Protein AF-A0A535RZA8-F1 (afdb_monomer_lite)

Radius of gyration: 15.39 Å; chains: 1; bounding box: 40×24×44 Å

Foldseek 3Di:
DQLVVLVVLLVVLVVVVVQQLSVLLNVLSVLVSVQCVVVVNAFEDEPVQCVLQVPPDPDDPRYDYDNDGDLQTFDDQDPPPGTDGPSVVSNVVSVVRNVVVCVVDDD

Secondary structure (DSSP, 8-state):
-HHHHHHHHHHHHHHTTTSTTHHHHHHHHHHHHHHHHHTTTSEEE-HHHHHHTT--S---TTEEE-SS--TTSEEEEETTTEEEEHHHHHHH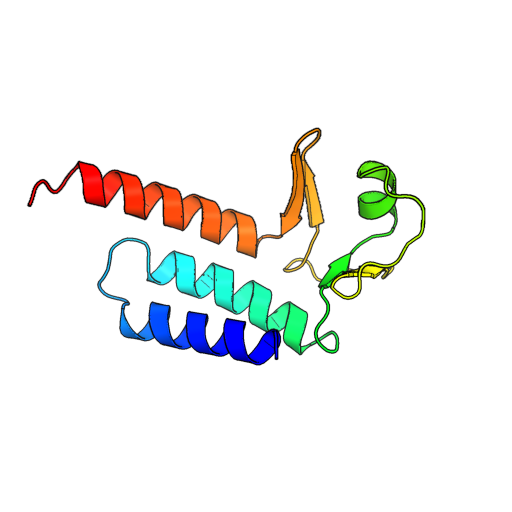HHHHHHHHHHHHS--

Structure (mmCIF, N/CA/C/O backbone):
data_AF-A0A535RZA8-F1
#
_entry.id   AF-A0A535RZA8-F1
#
loop_
_atom_site.group_PDB
_atom_site.id
_atom_site.type_symbol
_atom_site.label_atom_id
_atom_site.label_alt_id
_atom_site.label_comp_id
_atom_site.label_asym_id
_atom_site.label_entity_id
_atom_site.label_seq_id
_atom_site.pdbx_PDB_ins_code
_atom_site.Cartn_x
_atom_site.Cartn_y
_atom_site.Cartn_z
_atom_site.occupancy
_atom_site.B_iso_or_equiv
_atom_site.auth_seq_id
_atom_site.auth_comp_id
_atom_site.auth_asym_id
_atom_site.auth_atom_id
_atom_site.pdbx_PDB_model_num
ATOM 1 N N . MET A 1 1 ? 0.852 -15.019 -9.277 1.00 71.50 1 MET A N 1
ATOM 2 C CA . MET A 1 1 ? 0.323 -15.219 -7.904 1.00 71.50 1 MET A CA 1
ATOM 3 C C . MET A 1 1 ? 0.211 -13.919 -7.110 1.00 71.50 1 MET A C 1
ATOM 5 O O . MET A 1 1 ? -0.775 -13.764 -6.404 1.00 71.50 1 MET A O 1
ATOM 9 N N . TYR A 1 2 ? 1.139 -12.968 -7.267 1.00 79.62 2 TYR A N 1
ATOM 10 C CA . TYR A 1 2 ? 1.151 -11.706 -6.514 1.00 79.62 2 TYR A CA 1
ATOM 11 C C . TYR A 1 2 ? -0.119 -10.836 -6.663 1.00 79.62 2 TYR A C 1
ATOM 13 O O . TYR A 1 2 ? -0.739 -10.459 -5.669 1.00 79.62 2 TYR A O 1
ATOM 21 N N . VAL A 1 3 ? -0.596 -10.607 -7.891 1.00 83.69 3 VAL A N 1
ATOM 22 C CA . VAL A 1 3 ? -1.845 -9.850 -8.133 1.00 83.69 3 VAL A CA 1
ATOM 23 C C . VAL A 1 3 ? -3.056 -10.510 -7.465 1.00 83.69 3 VAL A C 1
ATOM 25 O O . VAL A 1 3 ? -3.903 -9.831 -6.893 1.00 83.69 3 VAL A O 1
ATOM 28 N N . PHE A 1 4 ? -3.116 -11.844 -7.475 1.00 87.12 4 PHE A N 1
ATOM 29 C CA . PHE A 1 4 ? -4.203 -12.584 -6.835 1.00 87.12 4 PHE A CA 1
ATOM 30 C C . PHE A 1 4 ? -4.192 -12.415 -5.309 1.00 87.12 4 PHE A C 1
ATOM 32 O O . PHE A 1 4 ? -5.247 -12.212 -4.715 1.00 87.12 4 PHE A O 1
ATOM 39 N N . SER A 1 5 ? -3.017 -12.417 -4.669 1.00 88.31 5 SER A N 1
ATOM 40 C CA . SER A 1 5 ? -2.924 -12.111 -3.235 1.00 88.31 5 SER A CA 1
ATOM 41 C C . SER A 1 5 ? -3.364 -10.684 -2.904 1.00 88.31 5 SER A C 1
ATOM 43 O O . SER A 1 5 ? -4.073 -10.490 -1.919 1.00 88.31 5 SER A O 1
ATOM 45 N N . LEU A 1 6 ? -3.016 -9.698 -3.740 1.00 88.88 6 LEU A N 1
ATOM 46 C CA . LEU A 1 6 ? -3.479 -8.320 -3.557 1.00 88.88 6 LEU A CA 1
ATOM 47 C C . LEU A 1 6 ? -5.001 -8.229 -3.699 1.00 88.88 6 LEU A C 1
ATOM 49 O O . LEU A 1 6 ? -5.659 -7.622 -2.860 1.00 88.88 6 LEU A O 1
ATOM 53 N N . PHE A 1 7 ? -5.575 -8.903 -4.697 1.00 91.31 7 PHE A N 1
ATOM 54 C CA . PHE A 1 7 ? -7.024 -8.978 -4.871 1.00 91.31 7 PHE A CA 1
ATOM 55 C C . PHE A 1 7 ? -7.727 -9.578 -3.644 1.00 91.31 7 PHE A C 1
ATOM 57 O O . PHE A 1 7 ? -8.696 -9.004 -3.149 1.00 91.31 7 PHE A O 1
ATOM 64 N N . LEU A 1 8 ? -7.219 -10.690 -3.102 1.00 94.00 8 LEU A N 1
ATOM 65 C CA . LEU A 1 8 ? -7.777 -11.292 -1.888 1.00 94.00 8 LEU A CA 1
ATOM 66 C C . LEU A 1 8 ? -7.698 -10.349 -0.680 1.00 94.00 8 LEU A C 1
ATOM 68 O O . LEU A 1 8 ? -8.639 -10.302 0.109 1.00 94.00 8 LEU A O 1
ATOM 72 N N . LEU A 1 9 ? -6.621 -9.569 -0.547 1.00 92.19 9 LEU A N 1
ATOM 73 C CA . LEU A 1 9 ? -6.490 -8.561 0.508 1.00 92.19 9 LEU A CA 1
ATOM 74 C C . LEU A 1 9 ? -7.491 -7.410 0.346 1.00 92.19 9 LEU A C 1
ATOM 76 O O . LEU A 1 9 ? -8.077 -6.976 1.341 1.00 92.19 9 LEU A O 1
ATOM 80 N N . VAL A 1 10 ? -7.737 -6.949 -0.885 1.00 93.44 10 VAL A N 1
ATOM 81 C CA . VAL A 1 10 ? -8.791 -5.959 -1.166 1.00 93.44 10 VAL A CA 1
ATOM 82 C C . VAL A 1 10 ? -10.148 -6.517 -0.753 1.00 93.44 10 VAL A C 1
ATOM 84 O O . VAL A 1 10 ? -10.870 -5.863 -0.011 1.00 93.44 10 VAL A O 1
ATOM 87 N N . VAL A 1 11 ? -10.483 -7.745 -1.161 1.00 95.19 11 VAL A N 1
ATOM 88 C CA . VAL A 1 11 ? -11.760 -8.379 -0.792 1.00 95.19 11 VAL A CA 1
ATOM 89 C C . VAL A 1 11 ? -11.880 -8.523 0.724 1.00 95.19 11 VAL A C 1
ATOM 91 O O . VAL A 1 11 ? -12.914 -8.188 1.295 1.00 95.19 11 VAL A O 1
ATOM 94 N N . PHE A 1 12 ? -10.824 -8.981 1.394 1.00 95.44 12 PHE A N 1
ATOM 95 C CA . PHE A 1 12 ? -10.822 -9.153 2.842 1.00 95.44 12 PHE A CA 1
ATOM 96 C C . PHE A 1 12 ? -11.051 -7.828 3.580 1.00 95.44 12 PHE A C 1
ATOM 98 O O . PHE A 1 12 ? -11.924 -7.748 4.445 1.00 95.44 12 PHE A O 1
ATOM 105 N N . THR A 1 13 ? -10.298 -6.782 3.236 1.00 94.00 13 THR A N 1
ATOM 106 C CA . THR A 1 13 ? -10.435 -5.459 3.869 1.00 94.00 13 THR A CA 1
ATOM 107 C C . THR A 1 13 ? -11.781 -4.815 3.544 1.00 94.00 13 THR A C 1
ATOM 109 O O . THR A 1 13 ? -12.413 -4.242 4.432 1.00 94.00 13 THR A O 1
ATOM 112 N N . PHE A 1 14 ? -12.289 -5.031 2.329 1.00 95.31 14 PHE A N 1
ATOM 113 C CA . PHE A 1 14 ? -13.608 -4.580 1.906 1.00 95.31 14 PHE A CA 1
ATOM 114 C C . PHE A 1 14 ? -14.748 -5.248 2.685 1.00 95.31 14 PHE A C 1
ATOM 116 O O . PHE A 1 14 ? -15.645 -4.572 3.178 1.00 95.31 14 PHE A O 1
ATOM 123 N N . VAL A 1 15 ? -14.711 -6.572 2.865 1.00 96.81 15 VAL A N 1
ATOM 124 C CA . VAL A 1 15 ? -15.713 -7.295 3.671 1.00 96.81 15 VAL A CA 1
ATOM 125 C C . VAL A 1 15 ? -15.681 -6.839 5.136 1.00 96.81 15 VAL A C 1
ATOM 127 O O . VAL A 1 15 ? -16.714 -6.806 5.805 1.00 96.81 15 VAL A O 1
ATOM 130 N N . ASN A 1 16 ? -14.515 -6.410 5.621 1.00 93.75 16 ASN A N 1
ATOM 131 C CA . ASN A 1 16 ? -14.315 -5.887 6.971 1.00 93.75 16 ASN A CA 1
ATOM 132 C C . ASN A 1 16 ? -14.460 -4.356 7.067 1.00 93.75 16 ASN A C 1
ATOM 134 O O . ASN A 1 16 ? -13.926 -3.758 7.997 1.00 93.75 16 ASN A O 1
ATOM 138 N N . TRP A 1 17 ? -15.224 -3.705 6.178 1.00 93.50 17 TRP A N 1
ATOM 139 C CA . TRP A 1 17 ? -15.351 -2.235 6.105 1.00 93.50 17 TRP A CA 1
ATOM 140 C C . TRP A 1 17 ? -15.722 -1.530 7.422 1.00 93.50 17 TRP A C 1
ATOM 142 O O . TRP A 1 17 ? -15.445 -0.347 7.601 1.00 93.50 17 TRP A O 1
ATOM 152 N N . LYS A 1 18 ? -16.379 -2.240 8.348 1.00 91.00 18 LYS A N 1
ATOM 153 C CA . LYS A 1 18 ? -16.779 -1.713 9.664 1.00 91.00 18 LYS A CA 1
ATOM 154 C C . LYS A 1 18 ? -15.630 -1.647 10.676 1.00 91.00 18 LYS A C 1
ATOM 156 O O . LYS A 1 18 ? -15.790 -1.019 11.718 1.00 91.00 18 LYS A O 1
ATOM 161 N N . VAL A 1 19 ? -14.509 -2.314 10.409 1.00 89.75 19 VAL A N 1
ATOM 162 C CA . VAL A 1 19 ? -13.321 -2.261 11.263 1.00 89.75 19 VAL A CA 1
ATOM 163 C C . VAL A 1 19 ? -12.649 -0.894 11.080 1.00 89.75 19 VAL A C 1
ATOM 165 O O . VAL A 1 19 ? -12.495 -0.445 9.938 1.00 89.75 19 VAL A O 1
ATOM 168 N N . PRO A 1 20 ? -12.230 -0.217 12.166 1.00 87.75 20 PRO A N 1
ATOM 169 C CA . PRO A 1 20 ? -11.479 1.028 12.062 1.00 87.75 20 PRO A CA 1
ATOM 170 C C . PRO A 1 20 ? -10.287 0.881 11.112 1.00 87.75 20 PRO A C 1
ATOM 172 O O . PRO A 1 20 ? -9.597 -0.134 11.124 1.00 87.75 20 PRO A O 1
ATOM 175 N N . ALA A 1 21 ? -10.070 1.891 10.270 1.00 91.19 21 ALA A N 1
ATOM 176 C CA . ALA A 1 21 ? -9.052 1.926 9.217 1.00 91.19 21 ALA A CA 1
ATOM 177 C C . ALA A 1 21 ? -9.213 0.958 8.027 1.00 91.19 21 ALA A C 1
ATOM 179 O O . ALA A 1 21 ? -8.509 1.138 7.032 1.00 91.19 21 ALA A O 1
ATOM 180 N N . ALA A 1 22 ? -10.152 0.003 8.047 1.00 90.62 22 ALA A N 1
ATOM 181 C CA . ALA A 1 22 ? -10.374 -0.904 6.915 1.00 90.62 22 ALA A CA 1
ATOM 182 C C . ALA A 1 22 ? -10.724 -0.186 5.594 1.00 90.62 22 ALA A C 1
ATOM 184 O O . ALA A 1 22 ? -10.174 -0.583 4.565 1.00 90.62 22 ALA A O 1
ATOM 185 N N . PRO A 1 23 ? -11.529 0.898 5.572 1.00 93.06 23 PRO A N 1
ATOM 186 C CA . PRO A 1 23 ? -11.762 1.667 4.347 1.00 93.06 23 PRO A CA 1
ATOM 187 C C . PRO A 1 23 ? -10.475 2.249 3.750 1.00 93.06 23 PRO A C 1
ATOM 189 O O . PRO A 1 23 ? -10.234 2.144 2.550 1.00 93.06 23 PRO A O 1
ATOM 192 N N . LEU A 1 24 ? -9.618 2.821 4.601 1.00 92.88 24 LEU A N 1
ATOM 193 C CA . LEU A 1 24 ? -8.366 3.444 4.175 1.00 92.88 24 LEU A CA 1
ATOM 194 C C . LEU A 1 24 ? -7.352 2.395 3.704 1.00 92.88 24 LEU A C 1
ATOM 196 O O . LEU A 1 24 ? -6.714 2.579 2.669 1.00 92.88 24 LEU A O 1
ATOM 200 N N . ALA A 1 25 ? -7.270 1.265 4.412 1.00 92.31 25 ALA A N 1
ATOM 201 C CA . ALA A 1 25 ? -6.469 0.122 3.994 1.00 92.31 25 ALA A CA 1
ATOM 202 C C . ALA A 1 25 ? -6.953 -0.433 2.647 1.00 92.31 25 ALA A C 1
ATOM 204 O O . ALA A 1 25 ? -6.134 -0.692 1.770 1.00 92.31 25 ALA A O 1
ATOM 205 N N . THR A 1 26 ? -8.271 -0.551 2.449 1.00 93.31 26 THR A N 1
ATOM 206 C CA . THR A 1 26 ? -8.846 -1.022 1.181 1.00 93.31 26 THR A CA 1
ATOM 207 C C . THR A 1 26 ? -8.437 -0.108 0.030 1.00 93.31 26 THR A C 1
ATOM 209 O O . THR A 1 26 ? -8.014 -0.605 -1.007 1.00 93.31 26 THR A O 1
ATOM 212 N N . LEU A 1 27 ? -8.507 1.217 0.211 1.00 92.06 27 LEU A N 1
ATOM 213 C CA . LEU A 1 27 ? -8.085 2.182 -0.810 1.00 92.06 27 LEU A CA 1
ATOM 214 C C . LEU A 1 27 ? -6.589 2.071 -1.133 1.00 92.06 27 LEU A C 1
ATOM 216 O O . LEU A 1 27 ? -6.228 2.045 -2.309 1.00 92.06 27 LEU A O 1
ATOM 220 N N . GLY A 1 28 ? -5.728 1.956 -0.117 1.00 90.25 28 GLY A N 1
ATOM 221 C CA . GLY A 1 28 ? -4.285 1.790 -0.318 1.00 90.25 28 GLY A CA 1
ATOM 222 C C . GLY A 1 28 ? -3.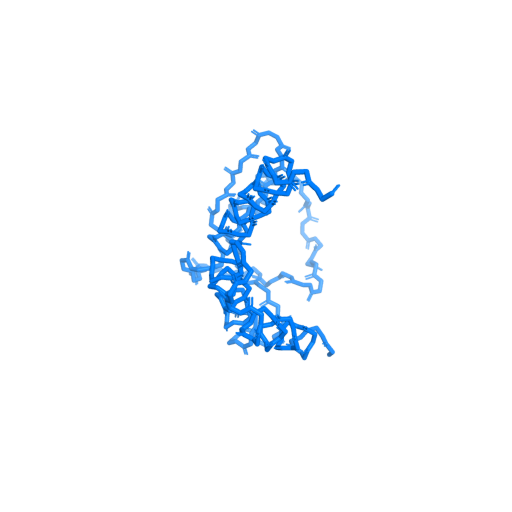937 0.500 -1.065 1.00 90.25 28 GLY A C 1
ATOM 223 O O . GLY A 1 28 ? -3.234 0.533 -2.074 1.00 90.25 28 GLY A O 1
ATOM 224 N N . ILE A 1 29 ? -4.504 -0.632 -0.636 1.00 90.81 29 ILE A N 1
ATOM 225 C CA . ILE A 1 29 ? -4.271 -1.938 -1.272 1.00 90.81 29 ILE A CA 1
ATOM 226 C C . ILE A 1 29 ? -4.854 -1.955 -2.687 1.00 90.81 29 ILE A C 1
ATOM 228 O O . ILE A 1 29 ? -4.203 -2.456 -3.598 1.00 90.81 29 ILE A O 1
ATOM 232 N N . ALA A 1 30 ? -6.052 -1.401 -2.895 1.00 91.06 30 ALA A N 1
ATOM 233 C CA . ALA A 1 30 ? -6.684 -1.349 -4.211 1.00 91.06 30 ALA A CA 1
ATOM 234 C C . ALA A 1 30 ? -5.887 -0.482 -5.193 1.00 91.06 30 ALA A C 1
ATOM 236 O O . ALA A 1 30 ? -5.746 -0.869 -6.351 1.00 91.06 30 ALA A O 1
ATOM 237 N N . SER A 1 31 ? -5.321 0.637 -4.730 1.00 87.75 31 SER A N 1
ATOM 238 C CA . SER A 1 31 ? -4.407 1.467 -5.522 1.00 87.75 31 SER A CA 1
ATOM 239 C C . SER A 1 31 ? -3.197 0.655 -5.992 1.00 87.75 31 SER A C 1
ATOM 241 O O . SER A 1 31 ? -2.932 0.584 -7.192 1.00 87.75 31 SER A O 1
ATOM 243 N N . ASN A 1 32 ? -2.518 -0.039 -5.073 1.00 87.31 32 ASN A N 1
ATOM 244 C CA . ASN A 1 32 ? -1.355 -0.865 -5.412 1.00 87.31 32 ASN A CA 1
ATOM 245 C C . ASN A 1 32 ? -1.739 -2.031 -6.333 1.00 87.31 32 ASN A C 1
ATOM 247 O O . ASN A 1 32 ? -1.071 -2.287 -7.332 1.00 87.31 32 ASN A O 1
ATOM 251 N N . ALA A 1 33 ? -2.854 -2.705 -6.047 1.00 86.12 33 ALA A N 1
ATOM 252 C CA . ALA A 1 33 ? -3.366 -3.800 -6.863 1.00 86.12 33 ALA A CA 1
ATOM 253 C C . ALA A 1 33 ? -3.672 -3.351 -8.297 1.00 86.12 33 ALA A C 1
ATOM 255 O O . ALA A 1 33 ? -3.322 -4.062 -9.236 1.00 86.12 33 ALA A O 1
ATOM 256 N N . ALA A 1 34 ? -4.290 -2.179 -8.471 1.00 86.56 34 ALA A N 1
ATOM 257 C CA . ALA A 1 34 ? -4.593 -1.6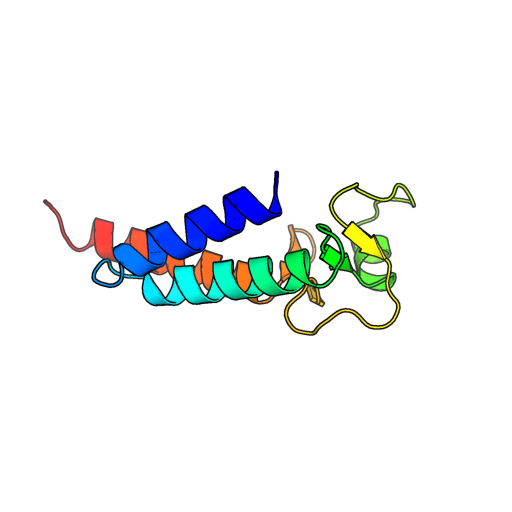23 -9.784 1.00 86.56 34 ALA A CA 1
ATOM 258 C C . ALA A 1 34 ? -3.313 -1.314 -10.567 1.00 86.56 34 ALA A C 1
ATOM 260 O O . ALA A 1 34 ? -3.192 -1.716 -11.720 1.00 86.56 34 ALA A O 1
ATOM 261 N N . VAL A 1 35 ? -2.332 -0.666 -9.933 1.00 83.50 35 VAL A N 1
ATOM 262 C CA . VAL A 1 35 ? -1.051 -0.340 -10.574 1.00 83.50 35 VAL A CA 1
ATOM 263 C C . VAL A 1 35 ? -0.318 -1.604 -11.018 1.00 83.50 35 VAL A C 1
ATOM 265 O O . VAL A 1 35 ? 0.065 -1.702 -12.181 1.00 83.50 35 VAL A O 1
ATOM 268 N N . VAL A 1 36 ? -0.187 -2.589 -10.128 1.00 83.06 36 VAL A N 1
ATOM 269 C CA . VAL A 1 36 ? 0.499 -3.858 -10.409 1.00 83.06 36 VAL A CA 1
ATOM 270 C C . VAL A 1 36 ? -0.245 -4.664 -11.480 1.00 83.06 36 VAL A C 1
ATOM 272 O O . VAL A 1 36 ? 0.383 -5.246 -12.362 1.00 83.06 36 VAL A O 1
ATOM 275 N N . ALA A 1 37 ? -1.581 -4.696 -11.449 1.00 84.25 37 ALA A N 1
ATOM 276 C CA . ALA A 1 37 ? -2.378 -5.401 -12.455 1.00 84.25 37 ALA A CA 1
ATOM 277 C C . ALA A 1 37 ? -2.269 -4.766 -13.851 1.00 84.25 37 ALA A C 1
ATOM 279 O O . ALA A 1 37 ? -2.278 -5.489 -14.845 1.00 84.25 37 ALA A O 1
ATOM 280 N N . LEU A 1 38 ? -2.153 -3.437 -13.928 1.00 82.62 38 LEU A N 1
ATOM 281 C CA . LEU A 1 38 ? -2.009 -2.701 -15.188 1.00 82.62 38 LEU A CA 1
ATOM 282 C C . LEU A 1 38 ? -0.599 -2.800 -15.795 1.00 82.62 38 LEU A C 1
ATOM 284 O O . LEU A 1 38 ? -0.450 -2.565 -16.989 1.00 82.62 38 LEU A O 1
ATOM 288 N N . HIS A 1 39 ? 0.413 -3.166 -15.004 1.00 78.94 39 HIS A N 1
ATOM 289 C CA . HIS A 1 39 ? 1.822 -3.227 -15.416 1.00 78.94 39 HIS A CA 1
ATOM 290 C C . HIS A 1 39 ? 2.378 -4.659 -15.335 1.00 78.94 39 HIS A C 1
ATOM 292 O O . HIS A 1 39 ? 3.446 -4.910 -14.784 1.00 78.94 39 HIS A O 1
ATOM 298 N N . GLU A 1 40 ? 1.615 -5.622 -15.865 1.00 77.06 40 GLU A N 1
ATOM 299 C CA . GLU A 1 40 ? 2.020 -7.032 -16.029 1.00 77.06 40 GLU A CA 1
ATOM 300 C C . GLU A 1 40 ? 2.468 -7.750 -14.739 1.00 77.06 40 GLU A C 1
ATOM 302 O O . GLU A 1 40 ? 3.165 -8.763 -14.776 1.00 77.06 40 GLU A O 1
ATOM 307 N N . GLY A 1 41 ? 2.012 -7.285 -13.574 1.00 70.75 41 GLY A N 1
ATOM 308 C CA . GLY A 1 41 ? 2.340 -7.899 -12.290 1.00 70.75 41 GLY A CA 1
ATOM 309 C C . GLY A 1 41 ? 3.551 -7.298 -11.581 1.00 70.75 41 GLY A C 1
ATOM 310 O O . GLY A 1 41 ? 3.931 -7.831 -10.537 1.00 70.75 41 GLY A O 1
ATOM 311 N N . ALA A 1 42 ? 4.111 -6.201 -12.091 1.00 70.69 42 ALA A N 1
ATOM 312 C CA . ALA A 1 42 ? 5.206 -5.469 -11.469 1.00 70.69 42 ALA A CA 1
ATOM 313 C C . ALA A 1 42 ? 4.887 -3.971 -11.358 1.00 70.69 42 ALA A C 1
ATOM 315 O O . ALA A 1 42 ? 3.985 -3.449 -12.006 1.00 70.69 42 ALA A O 1
ATOM 316 N N . MET A 1 43 ? 5.596 -3.277 -10.476 1.00 73.06 43 MET A N 1
ATOM 317 C CA . MET A 1 43 ? 5.339 -1.886 -10.137 1.00 73.06 43 MET A CA 1
ATOM 318 C C . MET A 1 43 ? 6.226 -0.955 -10.977 1.00 73.06 43 MET A C 1
ATOM 320 O O . MET A 1 43 ? 7.442 -1.149 -11.014 1.00 73.06 43 MET A O 1
ATOM 324 N N . PRO A 1 44 ? 5.662 0.047 -11.669 1.00 71.69 44 PRO A N 1
ATOM 325 C CA . PRO A 1 44 ? 6.445 1.005 -12.431 1.00 71.69 44 PRO A CA 1
ATOM 326 C C . PRO A 1 44 ? 7.223 1.936 -11.491 1.00 71.69 44 PRO A C 1
ATOM 328 O O . PRO A 1 44 ? 6.634 2.598 -10.637 1.00 71.69 44 PRO A O 1
ATOM 331 N N . VAL A 1 45 ? 8.536 2.021 -11.690 1.00 73.38 45 VAL A N 1
ATOM 332 C CA . VAL A 1 45 ? 9.464 2.884 -10.944 1.00 73.38 45 VAL A CA 1
ATOM 333 C C . VAL A 1 45 ? 10.216 3.808 -11.894 1.00 73.38 45 VAL A C 1
ATOM 335 O O . VAL A 1 45 ? 10.602 3.407 -12.992 1.00 73.38 45 VAL A O 1
ATOM 338 N N . SER A 1 46 ? 10.468 5.048 -11.466 1.00 73.00 46 SER A N 1
ATOM 339 C CA . SER A 1 46 ? 11.349 5.953 -12.217 1.00 73.00 46 SER A CA 1
ATOM 340 C C . SER A 1 46 ? 12.817 5.540 -12.093 1.00 73.00 46 SER A C 1
ATOM 342 O O . SER A 1 46 ? 13.256 5.036 -11.056 1.00 73.00 46 SER A O 1
ATOM 344 N N . SER A 1 47 ? 13.612 5.828 -13.124 1.00 71.31 47 SER A N 1
ATOM 345 C CA . SER A 1 47 ? 15.070 5.645 -13.085 1.00 71.31 47 SER A CA 1
ATOM 346 C C . SER A 1 47 ? 15.726 6.432 -11.944 1.00 71.31 47 SER A C 1
ATOM 348 O O . SER A 1 47 ? 16.589 5.898 -11.251 1.00 71.31 47 SER A O 1
ATOM 350 N N . ALA A 1 48 ? 15.254 7.654 -11.676 1.00 71.56 48 ALA A N 1
ATOM 351 C CA . ALA A 1 48 ? 15.733 8.488 -10.574 1.00 71.56 48 ALA A CA 1
ATOM 352 C C . ALA A 1 48 ? 15.494 7.848 -9.193 1.00 71.56 48 ALA A C 1
ATOM 354 O O . ALA A 1 48 ? 16.331 7.971 -8.301 1.00 71.56 48 ALA A O 1
ATOM 355 N N . ALA A 1 49 ? 14.377 7.134 -9.010 1.00 69.31 49 ALA A N 1
ATOM 356 C CA . ALA A 1 49 ? 14.085 6.426 -7.765 1.00 69.31 49 ALA A CA 1
ATOM 357 C C . ALA A 1 49 ? 15.013 5.218 -7.555 1.00 69.31 49 ALA A C 1
ATOM 359 O O . ALA A 1 49 ? 15.449 4.967 -6.431 1.00 69.31 49 ALA A O 1
ATOM 360 N N . VAL A 1 50 ? 15.361 4.502 -8.629 1.00 70.69 50 VAL A N 1
ATOM 361 C CA . VAL A 1 50 ? 16.329 3.392 -8.583 1.00 70.69 50 VAL A CA 1
ATOM 362 C C . VAL A 1 50 ? 17.735 3.904 -8.261 1.00 70.69 50 VAL A C 1
ATOM 364 O O . VAL A 1 50 ? 18.404 3.346 -7.390 1.00 70.69 50 VAL A O 1
ATOM 367 N N . GLU A 1 51 ? 18.156 5.003 -8.893 1.00 71.19 51 GLU A N 1
ATOM 368 C CA . GLU A 1 51 ? 19.439 5.659 -8.610 1.00 71.19 51 GLU A CA 1
ATOM 369 C C . GLU A 1 51 ? 19.520 6.161 -7.165 1.00 71.19 51 GLU A C 1
ATOM 371 O O . GLU A 1 51 ? 20.506 5.902 -6.475 1.00 71.19 51 GLU A O 1
ATOM 376 N N . ALA A 1 52 ? 18.458 6.802 -6.664 1.00 68.94 52 ALA A N 1
ATOM 377 C CA . ALA A 1 52 ? 18.393 7.279 -5.285 1.00 68.94 52 ALA A CA 1
ATOM 378 C C . ALA A 1 52 ? 18.451 6.143 -4.250 1.00 68.94 52 ALA A C 1
ATOM 380 O O . ALA A 1 52 ? 18.907 6.354 -3.125 1.00 68.94 52 ALA A O 1
ATOM 381 N N . ARG A 1 53 ? 18.015 4.932 -4.621 1.00 65.69 53 ARG A N 1
ATOM 382 C CA . ARG A 1 53 ? 18.090 3.741 -3.764 1.00 65.69 53 ARG A CA 1
ATOM 383 C C . ARG A 1 53 ? 19.481 3.094 -3.762 1.00 65.69 53 ARG A C 1
ATOM 385 O O . ARG A 1 53 ? 19.726 2.211 -2.945 1.00 65.69 53 ARG A O 1
ATOM 392 N N . GLY A 1 54 ? 20.388 3.509 -4.654 1.00 60.41 54 GLY A N 1
ATOM 393 C CA . GLY A 1 54 ? 21.756 2.986 -4.749 1.00 60.41 54 GLY A CA 1
ATOM 394 C C . GLY A 1 54 ? 21.847 1.526 -5.212 1.00 60.41 54 GLY A C 1
ATOM 395 O O . GLY A 1 54 ? 22.914 0.919 -5.120 1.00 60.41 54 GLY A O 1
ATOM 396 N N . VAL A 1 55 ? 20.745 0.945 -5.699 1.00 58.59 55 VAL A N 1
ATOM 397 C CA . VAL A 1 55 ? 20.693 -0.446 -6.161 1.00 58.59 55 VAL A CA 1
ATOM 398 C C . VAL A 1 55 ? 21.017 -0.447 -7.652 1.00 58.59 55 VAL A C 1
ATOM 400 O O . VAL A 1 55 ? 20.167 -0.173 -8.494 1.00 58.59 55 VAL A O 1
ATOM 403 N N . GLY A 1 56 ? 22.286 -0.681 -7.984 1.00 49.81 56 GLY A N 1
ATOM 404 C CA . GLY A 1 56 ? 22.757 -0.686 -9.365 1.00 49.81 56 GLY A CA 1
ATOM 405 C C . GLY A 1 56 ? 22.059 -1.752 -10.212 1.00 49.81 56 GLY A C 1
ATOM 406 O O . GLY A 1 56 ? 22.327 -2.935 -10.043 1.00 49.81 56 GLY A O 1
ATOM 407 N N . GLY A 1 57 ? 21.192 -1.318 -11.131 1.00 51.03 57 GLY A N 1
ATOM 408 C CA . GLY A 1 57 ? 20.828 -1.977 -12.396 1.00 51.03 57 GLY A CA 1
ATOM 409 C C . GLY A 1 57 ? 20.182 -3.370 -12.376 1.00 51.03 57 GLY A C 1
ATOM 410 O O . GLY A 1 57 ? 19.714 -3.818 -13.420 1.00 51.03 57 GLY A O 1
ATOM 411 N N . ALA A 1 58 ? 20.131 -4.073 -11.248 1.00 47.06 58 ALA A N 1
ATOM 412 C CA . ALA A 1 58 ? 19.474 -5.369 -11.160 1.00 47.06 58 ALA A CA 1
ATOM 413 C C . ALA A 1 58 ? 17.966 -5.150 -11.010 1.00 47.06 58 ALA A C 1
ATOM 415 O O . ALA A 1 58 ? 17.485 -4.841 -9.922 1.00 47.06 58 ALA A O 1
ATOM 416 N N . GLY A 1 59 ? 17.241 -5.270 -12.125 1.00 55.56 59 GLY A N 1
ATOM 417 C CA . GLY A 1 59 ? 15.783 -5.265 -12.141 1.00 55.56 59 GLY A CA 1
ATOM 418 C C . GLY A 1 59 ? 15.241 -6.267 -11.126 1.00 55.56 59 GLY A C 1
ATOM 419 O O . GLY A 1 59 ? 15.451 -7.474 -11.253 1.00 55.56 59 GLY A O 1
ATOM 420 N N . ASP A 1 60 ? 14.580 -5.749 -10.098 1.00 64.69 60 ASP A N 1
ATOM 421 C CA . ASP A 1 60 ? 13.769 -6.554 -9.200 1.00 64.69 60 ASP A CA 1
ATOM 422 C C . ASP A 1 60 ? 12.598 -7.116 -10.025 1.00 64.69 60 ASP A C 1
ATOM 424 O O . ASP A 1 60 ? 11.947 -6.344 -10.732 1.00 64.69 60 ASP A O 1
ATOM 428 N N . PRO A 1 61 ? 12.297 -8.427 -9.959 1.00 66.94 61 PRO A N 1
ATOM 429 C CA . PRO A 1 61 ? 11.118 -9.007 -10.605 1.00 66.94 61 PRO A CA 1
ATOM 430 C C . PRO A 1 61 ? 9.805 -8.269 -10.306 1.00 66.94 61 PRO A C 1
ATOM 432 O O . PRO A 1 61 ? 8.837 -8.420 -11.048 1.00 66.94 61 PRO A O 1
ATOM 435 N N . LEU A 1 62 ? 9.758 -7.507 -9.210 1.00 70.50 62 LEU A N 1
ATOM 436 C CA . LEU A 1 62 ? 8.603 -6.735 -8.772 1.00 70.50 62 LEU A CA 1
ATOM 437 C C . LEU A 1 62 ? 8.599 -5.279 -9.254 1.00 70.50 62 LEU A C 1
ATOM 439 O O . LEU A 1 62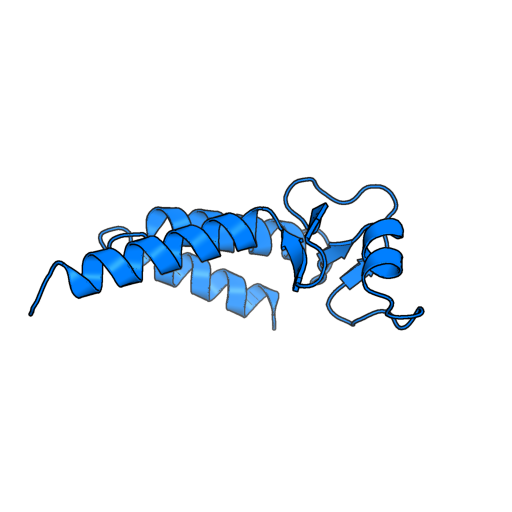 ? 7.583 -4.618 -9.063 1.00 70.50 62 LEU A O 1
ATOM 443 N N . HIS A 1 63 ? 9.667 -4.775 -9.885 1.00 72.50 63 HIS A N 1
ATOM 444 C CA . HIS A 1 63 ? 9.786 -3.370 -10.284 1.00 72.50 63 HIS A CA 1
ATOM 445 C C . HIS A 1 63 ? 10.207 -3.223 -11.758 1.00 72.50 63 HIS A C 1
ATOM 447 O O . HIS A 1 63 ? 11.274 -3.679 -12.167 1.00 72.50 63 HIS A O 1
ATOM 453 N N . ILE A 1 64 ? 9.392 -2.534 -12.561 1.00 74.12 64 ILE A N 1
ATOM 454 C CA . ILE A 1 64 ? 9.686 -2.214 -13.967 1.00 74.12 64 ILE A CA 1
ATOM 455 C C . ILE A 1 64 ? 10.126 -0.755 -14.054 1.00 74.12 64 ILE A C 1
ATOM 457 O O . ILE A 1 64 ? 9.381 0.149 -13.683 1.00 74.12 64 ILE A O 1
ATOM 461 N N . ILE A 1 65 ? 11.324 -0.508 -14.585 1.00 74.88 65 ILE A N 1
ATOM 462 C CA . ILE A 1 65 ? 11.809 0.859 -14.803 1.00 74.88 65 ILE A CA 1
ATOM 463 C C . ILE A 1 65 ? 11.069 1.464 -15.996 1.00 74.88 65 ILE A C 1
ATOM 465 O O . ILE A 1 65 ? 11.153 0.949 -17.110 1.00 74.88 65 ILE A O 1
ATOM 469 N N . THR A 1 66 ? 10.367 2.570 -15.769 1.00 72.00 66 THR A N 1
ATOM 470 C CA . THR A 1 66 ? 9.654 3.320 -16.808 1.00 72.00 66 THR A CA 1
ATOM 471 C C . THR A 1 66 ? 9.942 4.816 -16.701 1.00 72.00 66 THR A C 1
ATOM 473 O O . THR A 1 66 ? 10.237 5.339 -15.625 1.00 72.00 66 THR A O 1
ATOM 476 N N . ALA A 1 67 ? 9.870 5.513 -17.835 1.00 66.50 67 ALA A N 1
ATOM 477 C CA . ALA A 1 67 ? 10.049 6.961 -17.902 1.00 66.50 67 ALA A CA 1
ATOM 478 C C . ALA A 1 67 ? 8.822 7.739 -1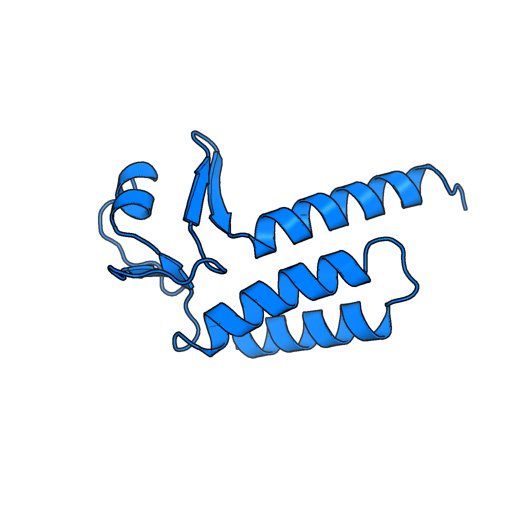7.389 1.00 66.50 67 ALA A C 1
ATOM 480 O O . ALA A 1 67 ? 8.969 8.892 -16.993 1.00 66.50 67 ALA A O 1
ATOM 481 N N . ASP A 1 68 ? 7.642 7.111 -17.373 1.00 67.69 68 ASP A N 1
ATOM 482 C CA . ASP A 1 68 ? 6.375 7.720 -16.951 1.00 67.69 68 ASP A CA 1
ATOM 483 C C . ASP A 1 68 ? 5.659 6.810 -15.935 1.00 67.69 68 ASP A C 1
ATOM 485 O O . ASP A 1 68 ? 4.759 6.044 -16.294 1.00 67.69 68 ASP A O 1
ATOM 489 N N . PRO A 1 69 ? 6.125 6.767 -14.670 1.00 69.81 69 PRO A N 1
ATOM 490 C CA . PRO A 1 69 ? 5.482 5.952 -13.652 1.00 69.81 69 PRO A CA 1
ATOM 491 C C . PRO A 1 69 ? 4.123 6.547 -13.283 1.00 69.81 69 PRO A C 1
ATOM 493 O O . PRO A 1 69 ? 3.981 7.753 -13.079 1.00 69.81 69 PRO A O 1
ATOM 496 N N . SER A 1 70 ? 3.115 5.682 -13.146 1.00 69.88 70 SE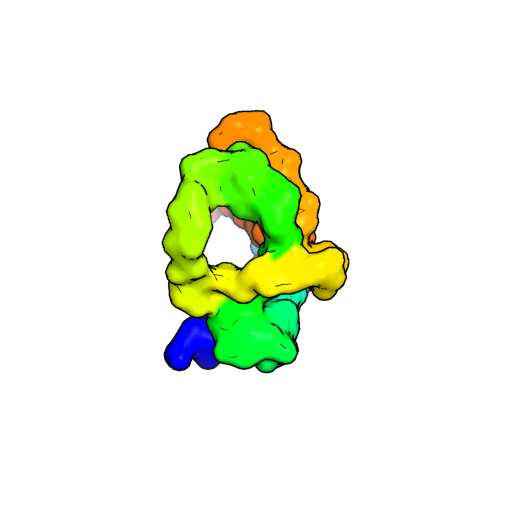R A N 1
ATOM 497 C CA . SER A 1 70 ? 1.794 6.097 -12.673 1.00 69.88 70 SER A CA 1
ATOM 498 C C . SER A 1 70 ? 1.910 6.849 -11.336 1.00 69.88 70 SER A C 1
ATOM 500 O O . SER A 1 70 ? 2.625 6.379 -10.449 1.00 69.88 70 SER A O 1
ATOM 502 N N . PRO A 1 71 ? 1.165 7.952 -11.122 1.00 65.31 71 PRO A N 1
ATOM 503 C CA . PRO A 1 71 ? 1.183 8.692 -9.856 1.00 65.31 71 PRO A CA 1
ATOM 504 C C . PRO A 1 71 ? 0.704 7.861 -8.653 1.00 65.31 71 PRO A C 1
ATOM 506 O O . PRO A 1 71 ? 0.960 8.222 -7.508 1.00 65.31 71 PRO A O 1
ATOM 509 N N . PHE A 1 72 ? 0.012 6.748 -8.907 1.00 65.00 72 PHE A N 1
ATOM 510 C CA . PHE A 1 72 ? -0.421 5.783 -7.896 1.00 65.00 72 PHE A CA 1
ATOM 511 C C . PHE A 1 72 ? 0.634 4.705 -7.588 1.00 65.00 72 PHE A C 1
ATOM 513 O O . PHE A 1 72 ? 0.430 3.907 -6.675 1.00 65.00 72 PHE A O 1
ATOM 520 N N . GLY A 1 73 ? 1.725 4.666 -8.358 1.00 65.06 73 GLY A N 1
ATOM 521 C CA . GLY A 1 73 ? 2.878 3.791 -8.166 1.00 65.06 73 GLY A CA 1
ATOM 522 C C . GLY A 1 73 ? 3.968 4.423 -7.296 1.00 65.06 73 GLY A C 1
ATOM 523 O O . GLY A 1 73 ? 3.691 5.277 -6.451 1.00 65.06 73 GLY A O 1
ATOM 524 N N . ASP A 1 74 ? 5.212 3.992 -7.502 1.00 64.56 74 ASP A N 1
ATOM 525 C CA . ASP A 1 74 ? 6.377 4.374 -6.697 1.00 64.56 74 ASP A CA 1
ATOM 526 C C . ASP A 1 74 ? 6.945 5.739 -7.107 1.00 64.56 74 ASP A C 1
ATOM 528 O O . ASP A 1 74 ? 7.805 5.862 -7.985 1.00 64.56 74 ASP A O 1
ATOM 532 N N . VAL A 1 75 ? 6.447 6.786 -6.449 1.00 65.81 75 VAL A N 1
ATOM 533 C CA . VAL A 1 75 ? 6.800 8.185 -6.748 1.00 65.81 75 VAL A CA 1
ATOM 534 C C . VAL A 1 75 ? 7.630 8.827 -5.633 1.00 65.81 75 VAL A C 1
ATOM 536 O O . VAL A 1 75 ? 8.395 9.756 -5.890 1.00 65.81 75 VAL A O 1
ATOM 539 N N . LEU A 1 76 ? 7.516 8.356 -4.388 1.00 69.44 76 LEU A N 1
ATOM 540 C CA . LEU A 1 76 ? 8.067 9.060 -3.231 1.00 69.44 76 LEU A CA 1
ATOM 541 C C . LEU A 1 76 ? 9.364 8.426 -2.746 1.00 69.44 76 LEU A C 1
ATOM 543 O O . LEU A 1 76 ? 9.370 7.451 -1.998 1.00 69.44 76 LEU A O 1
ATOM 547 N N . VAL A 1 77 ? 10.478 9.040 -3.135 1.00 72.31 77 VAL A N 1
ATOM 548 C CA . VAL A 1 77 ? 11.787 8.781 -2.536 1.00 72.31 77 VAL A CA 1
ATOM 549 C C . VAL A 1 77 ? 11.837 9.466 -1.168 1.00 72.31 77 VAL A C 1
ATOM 551 O O . VAL A 1 77 ? 11.792 10.691 -1.079 1.00 72.31 77 VAL A O 1
ATOM 554 N N . ILE A 1 78 ? 11.947 8.680 -0.098 1.00 71.62 78 ILE A N 1
ATOM 555 C CA . ILE A 1 78 ? 12.112 9.150 1.281 1.00 71.62 78 ILE A CA 1
ATOM 556 C C . ILE A 1 78 ? 13.477 8.667 1.798 1.00 71.62 78 ILE A C 1
ATOM 558 O O . ILE A 1 78 ? 13.573 7.568 2.347 1.00 71.62 78 ILE A O 1
ATOM 562 N N . PRO A 1 79 ? 14.561 9.450 1.648 1.00 68.75 79 PRO A N 1
ATOM 563 C CA . PRO A 1 79 ? 15.867 9.088 2.196 1.00 68.75 79 PRO A CA 1
ATOM 564 C C . PRO A 1 79 ? 15.869 9.133 3.738 1.00 68.75 79 PRO A C 1
ATOM 566 O O . PRO A 1 79 ? 15.279 10.056 4.305 1.00 68.75 79 PRO A O 1
ATOM 569 N N . PRO A 1 80 ? 16.544 8.203 4.448 1.00 73.56 80 PRO A N 1
ATOM 570 C CA . PRO A 1 80 ? 17.248 7.003 3.970 1.00 73.56 80 PRO A CA 1
ATOM 571 C C . PRO A 1 80 ? 16.356 5.743 3.887 1.00 73.56 80 PRO A C 1
ATOM 573 O O . PRO A 1 80 ? 16.869 4.638 3.742 1.00 73.56 80 PRO A O 1
ATOM 576 N N . PHE A 1 81 ? 15.037 5.879 4.040 1.00 72.12 81 PHE A N 1
ATOM 577 C CA . PHE A 1 81 ? 14.104 4.767 4.249 1.00 72.12 81 PHE A CA 1
ATOM 578 C C . PHE A 1 81 ? 13.744 3.996 2.968 1.00 72.12 81 PHE A C 1
ATOM 580 O O . PHE A 1 81 ? 13.556 2.782 3.024 1.00 72.12 81 PHE A O 1
ATOM 587 N N . GLY A 1 82 ? 13.695 4.661 1.810 1.00 74.31 82 GLY A N 1
ATOM 588 C CA . GLY A 1 82 ? 13.499 4.002 0.515 1.00 74.31 82 GLY A CA 1
ATOM 589 C C . GLY A 1 82 ? 12.543 4.735 -0.418 1.00 74.31 82 GLY A C 1
ATOM 590 O O . GLY A 1 82 ? 12.406 5.952 -0.348 1.00 74.31 82 GLY A O 1
ATOM 591 N N . VAL A 1 83 ? 11.913 3.977 -1.314 1.00 73.69 83 VAL A N 1
ATOM 592 C CA . VAL A 1 83 ? 10.906 4.455 -2.270 1.00 73.69 83 VAL A CA 1
ATOM 593 C C . VAL A 1 83 ? 9.561 3.875 -1.855 1.00 73.69 83 VAL A C 1
ATOM 595 O O . VAL A 1 83 ? 9.506 2.699 -1.491 1.00 73.69 83 VAL A O 1
ATOM 598 N N . TYR A 1 84 ? 8.525 4.707 -1.876 1.00 78.00 84 TYR A N 1
ATOM 599 C CA . TYR A 1 84 ? 7.173 4.351 -1.467 1.00 78.00 84 TYR A CA 1
ATOM 600 C C . TYR A 1 84 ? 6.144 4.849 -2.477 1.00 78.00 84 TYR A C 1
ATOM 602 O O . TYR A 1 84 ? 6.309 5.902 -3.109 1.00 78.00 84 TYR A O 1
ATOM 610 N N . SER A 1 85 ? 5.032 4.129 -2.551 1.00 80.44 85 SER A N 1
ATOM 611 C CA . SER A 1 85 ? 3.862 4.527 -3.320 1.00 80.44 85 SER A CA 1
ATOM 612 C C . SER A 1 85 ? 2.845 5.305 -2.487 1.00 80.44 85 SER A C 1
ATOM 614 O O . SER A 1 85 ? 2.857 5.305 -1.251 1.00 80.44 85 SER A O 1
ATOM 616 N N . VAL A 1 86 ? 1.898 5.956 -3.168 1.00 84.00 86 VAL A N 1
ATOM 617 C CA . VAL A 1 86 ? 0.740 6.574 -2.499 1.00 84.00 86 VAL A CA 1
ATOM 618 C C . VAL A 1 86 ? -0.085 5.517 -1.755 1.00 84.00 86 VAL A C 1
ATOM 620 O O . VAL A 1 86 ? -0.575 5.784 -0.656 1.00 84.00 86 VAL A O 1
ATOM 623 N N . GLY A 1 87 ? -0.208 4.304 -2.304 1.00 86.19 87 GLY A N 1
ATOM 624 C CA . GLY A 1 87 ? -0.912 3.212 -1.634 1.00 86.19 87 GLY A CA 1
ATOM 625 C C . GLY A 1 87 ? -0.221 2.763 -0.345 1.00 86.19 87 GLY A C 1
ATOM 626 O O . GLY A 1 87 ? -0.910 2.501 0.642 1.00 86.19 87 GLY A O 1
ATOM 627 N N . ASP A 1 88 ? 1.114 2.779 -0.300 1.00 85.94 88 ASP A N 1
ATOM 628 C CA . ASP A 1 88 ? 1.879 2.459 0.914 1.00 85.94 88 ASP A CA 1
ATOM 629 C C . ASP A 1 88 ? 1.684 3.503 2.009 1.00 85.94 88 ASP A C 1
ATOM 631 O O . ASP A 1 88 ? 1.553 3.151 3.179 1.00 85.94 88 ASP A O 1
ATOM 635 N N . LEU A 1 89 ? 1.598 4.785 1.647 1.00 88.06 89 LEU A N 1
ATOM 636 C CA . LEU A 1 89 ? 1.269 5.846 2.599 1.00 88.06 89 LEU A CA 1
ATOM 637 C C . LEU A 1 89 ? -0.132 5.662 3.184 1.00 88.06 89 LEU A C 1
ATOM 639 O O . LEU A 1 89 ? -0.309 5.755 4.399 1.00 88.06 89 LEU A O 1
ATOM 643 N N . LEU A 1 90 ? -1.124 5.371 2.338 1.00 90.56 90 LEU A N 1
ATOM 644 C CA . LEU A 1 90 ? -2.489 5.100 2.794 1.00 90.56 90 LEU A CA 1
ATOM 645 C C . LEU A 1 90 ? -2.527 3.885 3.727 1.00 90.56 90 LEU A C 1
ATOM 647 O O . LEU A 1 90 ? -3.176 3.934 4.771 1.00 90.56 90 LEU A O 1
ATOM 651 N N . LEU A 1 91 ? -1.789 2.825 3.390 1.00 89.94 91 LEU A N 1
ATOM 652 C CA . LEU A 1 91 ? -1.634 1.640 4.228 1.00 89.94 91 LEU A CA 1
ATOM 653 C C . LEU A 1 91 ? -0.944 1.953 5.557 1.00 89.94 91 LEU A C 1
ATOM 655 O O . LEU A 1 91 ? -1.432 1.527 6.599 1.00 89.94 91 LEU A O 1
ATOM 659 N N . ALA A 1 92 ? 0.145 2.721 5.552 1.00 90.62 92 ALA A N 1
ATOM 660 C CA . ALA A 1 92 ? 0.865 3.104 6.763 1.00 90.62 92 ALA A CA 1
ATOM 661 C C . ALA A 1 92 ? -0.028 3.913 7.714 1.00 90.62 92 ALA A C 1
ATOM 663 O O . ALA A 1 92 ? -0.090 3.627 8.912 1.00 90.62 92 ALA A O 1
ATOM 664 N N . VAL A 1 93 ? -0.783 4.877 7.176 1.00 93.12 93 VAL A N 1
ATOM 665 C CA . VAL A 1 93 ? -1.760 5.651 7.951 1.00 93.12 93 VAL A CA 1
ATOM 666 C C . VAL A 1 93 ? -2.884 4.748 8.459 1.00 93.12 93 VAL A C 1
ATOM 668 O O . VAL A 1 93 ? -3.262 4.849 9.625 1.00 93.12 93 VAL A O 1
ATOM 671 N N . ALA A 1 94 ? -3.392 3.830 7.633 1.00 91.94 94 ALA A N 1
ATOM 672 C CA . ALA A 1 94 ? -4.429 2.890 8.043 1.00 91.94 94 ALA A CA 1
ATOM 673 C C . ALA A 1 94 ? -3.959 1.986 9.191 1.00 91.94 94 ALA A C 1
ATOM 675 O O . ALA A 1 94 ? -4.668 1.828 10.182 1.00 91.94 94 ALA A O 1
ATOM 676 N N . VAL A 1 95 ? -2.743 1.446 9.106 1.00 92.44 95 VAL A N 1
ATOM 677 C CA . VAL A 1 95 ? -2.139 0.638 10.173 1.00 92.44 95 VAL A CA 1
ATOM 678 C C . VAL A 1 95 ? -1.989 1.457 11.453 1.00 92.44 95 VAL A C 1
ATOM 680 O O . VAL A 1 95 ? -2.344 0.974 12.526 1.00 92.44 95 VAL A O 1
ATOM 683 N N . LEU A 1 96 ? -1.535 2.709 11.359 1.00 94.38 96 LEU A N 1
ATOM 684 C CA . LEU A 1 96 ? -1.404 3.587 12.521 1.00 94.38 96 LEU A CA 1
ATOM 685 C C . LEU A 1 96 ? -2.759 3.843 13.192 1.00 94.38 96 LEU A C 1
ATOM 687 O O . LEU A 1 96 ? -2.871 3.695 14.408 1.00 94.38 96 LEU A O 1
ATOM 691 N N . ILE A 1 97 ? -3.796 4.165 12.413 1.00 92.38 97 ILE A N 1
ATOM 692 C CA . ILE A 1 97 ? -5.160 4.344 12.931 1.00 92.38 97 ILE A CA 1
ATOM 693 C C . ILE A 1 97 ? -5.645 3.049 13.587 1.00 92.38 97 ILE A C 1
ATOM 695 O O . ILE A 1 97 ? -6.149 3.086 14.706 1.00 92.38 97 ILE A O 1
ATOM 699 N N . PHE A 1 98 ? -5.462 1.904 12.928 1.00 91.81 98 PHE A N 1
ATOM 700 C CA . PHE A 1 98 ? -5.881 0.609 13.453 1.00 91.81 98 PHE A CA 1
ATOM 701 C C . PHE A 1 98 ? -5.223 0.293 14.801 1.00 91.81 98 PHE A C 1
ATOM 703 O O . PHE A 1 98 ? -5.908 -0.128 15.734 1.00 91.81 98 PHE A O 1
ATOM 710 N N . ILE A 1 99 ? -3.913 0.531 14.930 1.00 91.88 99 ILE A N 1
ATOM 711 C CA . ILE A 1 99 ? -3.172 0.339 16.183 1.00 91.88 99 ILE A CA 1
ATOM 712 C C . ILE A 1 99 ? -3.715 1.270 17.268 1.00 91.88 99 ILE A C 1
ATOM 714 O O . ILE A 1 99 ? -4.051 0.807 18.356 1.00 91.88 99 ILE A O 1
ATOM 718 N N . VAL A 1 100 ? -3.839 2.568 16.975 1.00 93.25 100 VAL A N 1
ATOM 719 C CA . VAL A 1 100 ? -4.314 3.567 17.943 1.00 93.25 100 VAL A CA 1
ATOM 720 C C . VAL A 1 100 ? -5.720 3.232 18.442 1.00 93.25 100 VAL A C 1
ATOM 722 O O . VAL A 1 100 ? -5.959 3.244 19.648 1.00 93.25 100 VAL A O 1
ATOM 725 N N . GLU A 1 101 ? -6.640 2.885 17.546 1.00 90.81 101 GLU A N 1
ATOM 726 C CA . GLU A 1 101 ? -8.013 2.520 17.909 1.00 90.81 101 GLU A CA 1
ATOM 727 C C . GLU A 1 101 ? -8.071 1.201 18.693 1.00 90.81 101 GLU A C 1
ATOM 729 O O . GLU A 1 101 ? -8.827 1.082 19.661 1.00 90.81 101 GLU A O 1
ATOM 734 N N . SER A 1 102 ? -7.209 0.238 18.354 1.00 87.69 102 SER A N 1
ATOM 735 C CA . SER A 1 102 ? -7.081 -1.016 19.106 1.00 87.69 102 SER A CA 1
ATOM 736 C C . SER A 1 102 ? -6.537 -0.797 20.521 1.00 87.69 102 SER A C 1
ATOM 738 O O . SER A 1 102 ? -6.930 -1.506 21.440 1.00 87.69 102 SER A O 1
ATOM 740 N N . MET A 1 103 ? -5.665 0.197 20.726 1.00 90.81 103 MET A N 1
ATOM 741 C CA . MET A 1 103 ? -5.154 0.563 22.054 1.00 90.81 103 MET A CA 1
ATOM 742 C C . MET A 1 103 ? -6.155 1.384 22.878 1.00 90.81 103 MET A C 1
ATOM 744 O O . MET A 1 103 ? -6.155 1.301 24.104 1.00 90.81 103 MET A O 1
ATOM 748 N N . ARG A 1 104 ? -7.000 2.189 22.222 1.00 88.88 104 ARG A N 1
ATOM 749 C CA . ARG A 1 104 ? -8.033 3.020 22.872 1.00 88.88 104 ARG A CA 1
ATOM 750 C C . ARG A 1 104 ? -9.261 2.240 23.306 1.00 88.88 104 ARG A C 1
ATOM 752 O O . ARG A 1 104 ? -9.989 2.706 24.178 1.00 88.88 104 ARG A O 1
ATOM 759 N N . THR A 1 105 ? -9.485 1.084 22.697 1.00 75.62 105 THR A N 1
ATOM 760 C CA . THR A 1 105 ? -10.619 0.217 22.996 1.00 75.62 105 THR A CA 1
ATOM 761 C C . THR A 1 105 ? -10.102 -1.009 23.751 1.00 75.62 105 THR A C 1
ATOM 763 O O . THR A 1 105 ? -9.926 -2.062 23.133 1.00 75.62 105 THR A O 1
ATOM 766 N N . PRO A 1 106 ? -9.790 -0.903 25.061 1.00 59.28 106 PRO A N 1
ATOM 767 C CA . PRO A 1 106 ? -9.447 -2.083 25.839 1.00 59.28 106 PRO A CA 1
ATOM 768 C C . PRO A 1 106 ? -10.646 -3.035 25.791 1.00 59.28 106 PRO A C 1
ATOM 770 O O . PRO A 1 106 ? -11.764 -2.651 26.139 1.00 59.28 106 PRO A O 1
ATOM 773 N N . LYS A 1 107 ? -10.417 -4.241 25.270 1.00 59.75 107 LYS A N 1
ATOM 774 C CA . LYS A 1 107 ? -11.366 -5.350 25.382 1.00 59.75 107 LYS A CA 1
ATOM 775 C C . LYS A 1 107 ? -11.312 -5.945 26.778 1.00 59.75 107 LYS A C 1
ATOM 777 O O . LYS A 1 107 ? -10.185 -6.058 27.309 1.00 59.75 107 LYS A O 1
#

Sequence (107 aa):
MYVFSLFLLVVFTFVNWKVPAAPLATLGIASNAAVVALHEGAMPVSSAAVEARGVGGAGDPLHIITADPSPFGDVLVIPPFGVYSVGDLLLAVAVLIFIVESMRTPK

pLDDT: mean 79.81, std 12.1, range [47.06, 96.81]